Protein AF-A0A0F9U8W7-F1 (afdb_monomer_lite)

Organism: NCBI:txid412755

pLDDT: mean 84.03, std 12.53, range [44.59, 94.62]

Structure (mmCIF, N/CA/C/O backbone):
data_AF-A0A0F9U8W7-F1
#
_entry.id   AF-A0A0F9U8W7-F1
#
loop_
_atom_site.group_PDB
_atom_site.id
_atom_site.type_symbol
_atom_site.label_atom_id
_atom_site.label_alt_id
_atom_site.label_comp_id
_atom_site.label_asym_id
_atom_site.label_entity_id
_atom_site.label_seq_id
_atom_site.pdbx_PDB_ins_code
_atom_site.Cartn_x
_atom_site.Cartn_y
_atom_site.Cartn_z
_atom_site.occupancy
_atom_site.B_iso_or_equiv
_atom_site.auth_seq_id
_atom_site.auth_comp_id
_atom_site.auth_asym_id
_atom_site.auth_atom_id
_atom_site.pdbx_PDB_model_num
ATOM 1 N N . MET A 1 1 ? 36.457 -16.007 21.917 1.00 45.41 1 MET A N 1
ATOM 2 C CA . MET A 1 1 ? 35.354 -16.538 21.092 1.00 45.41 1 MET A CA 1
ATOM 3 C C . MET A 1 1 ? 34.136 -15.736 21.512 1.00 45.41 1 MET A C 1
ATOM 5 O O . MET A 1 1 ? 33.758 -15.852 22.664 1.00 45.41 1 MET A O 1
ATOM 9 N N . GLY A 1 2 ? 33.695 -14.770 20.703 1.00 54.75 2 GLY A N 1
ATOM 10 C CA . GLY A 1 2 ? 32.619 -13.858 21.109 1.00 54.75 2 GLY A CA 1
ATOM 11 C C . GLY A 1 2 ? 31.272 -14.568 21.045 1.00 54.75 2 GLY A C 1
ATOM 12 O O . GLY A 1 2 ? 30.989 -15.213 20.037 1.00 54.75 2 GLY A O 1
ATOM 13 N N . ASP A 1 3 ? 30.484 -14.473 22.113 1.00 68.75 3 ASP A N 1
ATOM 14 C CA . ASP A 1 3 ? 29.129 -15.011 22.187 1.00 68.75 3 ASP A CA 1
ATOM 15 C C . ASP A 1 3 ? 28.283 -14.524 21.005 1.00 68.75 3 ASP A C 1
ATOM 17 O O . ASP A 1 3 ? 28.086 -13.322 20.794 1.00 68.75 3 ASP A O 1
ATOM 21 N N . ILE A 1 4 ? 27.798 -15.474 20.207 1.00 71.94 4 ILE A N 1
ATOM 22 C CA . ILE A 1 4 ? 26.895 -15.207 19.090 1.00 71.94 4 ILE A CA 1
ATOM 23 C C . ILE A 1 4 ? 25.532 -14.852 19.694 1.00 71.94 4 ILE A C 1
ATOM 25 O O . ILE A 1 4 ? 24.856 -15.710 20.256 1.00 71.94 4 ILE A O 1
ATOM 29 N N . LYS A 1 5 ? 25.131 -13.582 19.592 1.00 74.12 5 LYS A N 1
ATOM 30 C CA . LYS A 1 5 ? 23.803 -13.118 20.023 1.00 74.12 5 LYS A CA 1
ATOM 31 C C . LYS A 1 5 ? 22.752 -13.472 18.972 1.00 74.12 5 LYS A C 1
ATOM 33 O O . LYS A 1 5 ? 23.025 -13.352 17.775 1.00 74.12 5 LYS A O 1
ATOM 38 N N . ASN A 1 6 ? 21.541 -13.854 19.389 1.00 63.97 6 ASN A N 1
ATOM 39 C CA . ASN A 1 6 ? 20.449 -14.011 18.430 1.00 63.97 6 ASN A CA 1
ATOM 40 C C . ASN A 1 6 ? 20.024 -12.640 17.913 1.00 63.97 6 ASN A C 1
ATOM 42 O O . ASN A 1 6 ? 19.986 -11.660 18.651 1.00 63.97 6 ASN A O 1
ATOM 46 N N . ILE A 1 7 ? 19.632 -12.579 16.641 1.00 59.50 7 ILE A N 1
ATOM 47 C CA . ILE A 1 7 ? 19.220 -11.330 15.987 1.00 59.50 7 ILE A CA 1
ATOM 48 C C . ILE A 1 7 ? 18.070 -10.618 16.727 1.00 59.50 7 ILE A C 1
ATOM 50 O O . ILE A 1 7 ? 18.001 -9.394 16.729 1.00 59.50 7 ILE A O 1
ATOM 54 N N . LYS A 1 8 ? 17.207 -11.379 17.411 1.00 57.53 8 LYS A N 1
ATOM 55 C CA . LYS A 1 8 ? 16.097 -10.864 18.227 1.00 57.53 8 LYS A CA 1
ATOM 56 C C . LYS A 1 8 ? 16.556 -10.157 19.510 1.0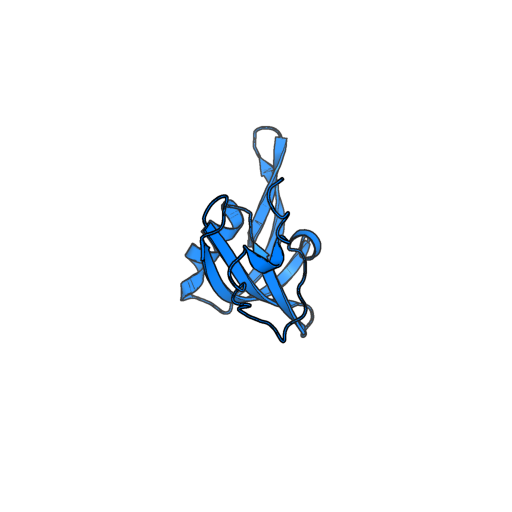0 57.53 8 LYS A C 1
ATOM 58 O O . LYS A 1 8 ? 15.852 -9.274 19.967 1.00 57.53 8 LYS A O 1
ATOM 63 N N . ASP A 1 9 ? 17.728 -10.511 20.045 1.00 58.97 9 ASP A N 1
ATOM 64 C CA . ASP A 1 9 ? 18.309 -9.908 21.258 1.00 58.97 9 ASP A CA 1
ATOM 65 C C . ASP A 1 9 ? 19.089 -8.612 20.959 1.00 58.97 9 ASP A C 1
ATOM 67 O O . ASP A 1 9 ? 19.547 -7.921 21.868 1.00 58.97 9 ASP A O 1
ATOM 71 N N . VAL A 1 10 ? 19.306 -8.309 19.674 1.00 57.91 10 VAL A N 1
ATOM 72 C CA . VAL A 1 10 ? 20.092 -7.154 19.204 1.00 57.91 10 VAL A CA 1
ATOM 73 C C . VAL A 1 10 ? 19.213 -6.131 18.492 1.00 57.91 10 VAL A C 1
AT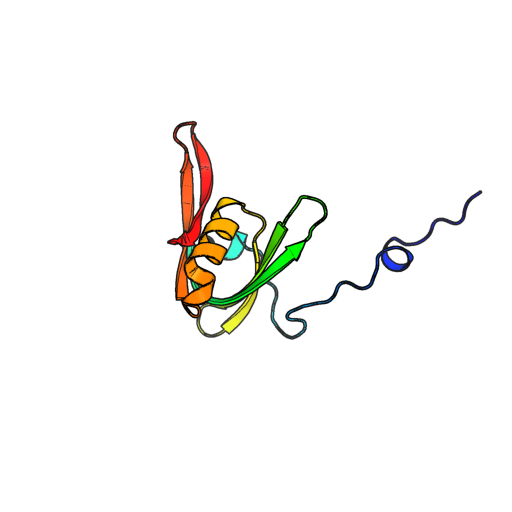OM 75 O O . VAL A 1 10 ? 19.524 -4.940 18.490 1.00 57.91 10 VAL A O 1
ATOM 78 N N . LEU A 1 11 ? 18.118 -6.577 17.875 1.00 44.59 11 LEU A N 1
ATOM 79 C CA . LEU A 1 11 ? 17.176 -5.684 17.222 1.00 44.59 11 LEU A CA 1
ATOM 80 C C . LEU A 1 11 ? 16.195 -5.096 18.247 1.00 44.59 11 LEU A C 1
ATOM 82 O O . LEU A 1 11 ? 15.636 -5.851 19.040 1.00 44.59 11 LEU A O 1
ATOM 86 N N . PRO A 1 12 ? 15.941 -3.776 18.217 1.00 48.59 12 PRO A N 1
ATOM 87 C CA . PRO A 1 12 ? 14.886 -3.180 19.028 1.00 48.59 12 PRO A CA 1
ATOM 88 C C . PRO A 1 12 ? 13.526 -3.788 18.661 1.00 48.59 12 PRO A C 1
ATOM 90 O O . PRO A 1 12 ? 13.296 -4.149 17.500 1.00 48.59 12 PRO A O 1
ATOM 93 N N . GLU A 1 13 ? 12.624 -3.886 19.642 1.00 53.03 13 GLU A N 1
ATOM 94 C CA . GLU A 1 13 ? 11.254 -4.351 19.416 1.00 53.03 13 GLU A CA 1
ATOM 95 C C . GLU A 1 13 ? 10.610 -3.543 18.283 1.00 53.03 13 GLU A C 1
ATOM 97 O O . GLU A 1 13 ? 10.544 -2.309 18.316 1.00 53.03 13 GLU A O 1
ATOM 102 N N . ARG A 1 14 ? 10.173 -4.241 17.230 1.00 55.00 14 ARG A N 1
ATOM 103 C CA . ARG A 1 14 ? 9.470 -3.601 16.119 1.00 55.00 14 ARG A CA 1
ATOM 104 C C . ARG A 1 14 ? 8.107 -3.162 16.631 1.00 55.00 14 ARG A C 1
ATOM 106 O O . ARG A 1 14 ? 7.290 -3.998 16.990 1.00 55.00 14 ARG A O 1
ATOM 113 N N . LYS A 1 15 ? 7.853 -1.856 16.625 1.00 55.88 15 LYS A N 1
ATOM 114 C CA . LYS A 1 15 ? 6.526 -1.312 16.905 1.00 55.88 15 LYS A CA 1
ATOM 115 C C . LYS A 1 15 ? 5.578 -1.751 15.786 1.00 55.88 15 LYS A C 1
ATOM 117 O O . LYS A 1 15 ? 5.661 -1.248 14.666 1.00 55.88 15 LYS A O 1
ATOM 122 N N . GLU A 1 16 ? 4.726 -2.729 16.067 1.00 63.28 16 GLU A N 1
ATOM 123 C CA . GLU A 1 16 ? 3.669 -3.141 15.146 1.00 63.28 16 GLU A CA 1
ATOM 124 C C . GLU A 1 16 ? 2.575 -2.073 15.151 1.00 63.28 16 GLU A C 1
ATOM 126 O O . GLU A 1 16 ? 1.997 -1.767 16.189 1.00 63.28 16 GLU A O 1
ATOM 131 N N . LEU A 1 17 ? 2.328 -1.452 13.994 1.00 67.19 17 LEU A N 1
ATOM 132 C CA . LEU A 1 17 ? 1.296 -0.417 13.859 1.00 67.19 17 LEU A CA 1
ATOM 133 C C . LEU A 1 17 ? -0.123 -1.004 13.880 1.00 67.19 17 LEU A C 1
ATOM 135 O O . LEU A 1 17 ? -1.048 -0.333 14.321 1.00 67.19 17 LEU A O 1
ATOM 139 N N . TYR A 1 18 ? -0.280 -2.253 13.431 1.00 74.38 18 TYR A N 1
ATOM 140 C CA . TYR A 1 18 ? -1.565 -2.948 13.322 1.00 74.38 18 TYR A CA 1
ATOM 141 C C . TYR A 1 18 ? -1.431 -4.424 13.757 1.00 74.38 18 TYR A C 1
ATOM 143 O O . TYR A 1 18 ? -1.583 -5.312 12.919 1.00 74.38 18 TYR A O 1
ATOM 151 N N . PRO A 1 19 ? -1.098 -4.706 15.033 1.00 73.69 19 PRO A N 1
ATOM 152 C CA . PRO A 1 19 ? -0.811 -6.069 15.501 1.00 73.69 19 PRO A CA 1
ATOM 153 C C . PRO A 1 19 ? -2.026 -7.011 15.412 1.00 73.69 19 PRO A C 1
ATOM 155 O O . PRO A 1 19 ? -1.860 -8.212 15.232 1.00 73.69 19 PRO A O 1
ATOM 158 N N . ASP A 1 20 ? -3.246 -6.468 15.475 1.00 78.06 20 ASP A N 1
ATOM 159 C CA . ASP A 1 20 ? -4.503 -7.229 15.409 1.00 78.06 20 ASP A CA 1
ATOM 160 C C . ASP A 1 20 ? -5.056 -7.416 13.983 1.00 78.06 20 ASP A C 1
ATOM 162 O O . ASP A 1 20 ? -6.186 -7.880 13.811 1.00 78.06 20 ASP A O 1
ATOM 166 N N . LYS A 1 21 ? -4.322 -7.000 12.941 1.00 81.62 21 LYS A N 1
ATOM 167 C CA . LYS A 1 21 ? -4.789 -7.068 11.547 1.00 81.62 21 LYS A CA 1
ATOM 168 C C . LYS A 1 21 ? -3.968 -8.066 10.749 1.00 81.62 21 LYS A C 1
ATOM 170 O O . LYS A 1 21 ? -2.739 -8.016 10.765 1.00 81.62 21 LYS A O 1
ATOM 175 N N . ASP A 1 22 ? -4.657 -8.903 9.974 1.00 86.25 22 ASP A N 1
ATOM 176 C CA . ASP A 1 22 ? -4.017 -9.811 9.025 1.00 86.25 22 ASP A CA 1
ATOM 177 C C . ASP A 1 22 ? -3.069 -9.037 8.110 1.00 86.25 22 ASP A C 1
ATOM 179 O O . ASP A 1 22 ? -3.442 -8.034 7.495 1.00 86.25 22 ASP A O 1
ATOM 183 N N . ARG A 1 23 ? -1.822 -9.498 8.032 1.00 87.81 23 ARG A N 1
ATOM 184 C CA . ARG A 1 23 ? -0.807 -8.870 7.197 1.00 87.81 23 ARG A CA 1
ATOM 185 C C . ARG A 1 23 ? -0.817 -9.509 5.821 1.00 87.81 23 ARG A C 1
ATOM 187 O O . ARG A 1 23 ? -0.555 -10.701 5.682 1.00 87.81 23 ARG A O 1
ATOM 194 N N . VAL A 1 24 ? -1.047 -8.696 4.799 1.00 90.50 24 VAL A N 1
ATOM 195 C CA . VAL A 1 24 ? -0.981 -9.125 3.401 1.00 90.50 24 VAL A CA 1
ATOM 196 C C . VAL A 1 24 ? 0.246 -8.536 2.723 1.00 90.50 24 VAL A C 1
ATOM 198 O O . VAL A 1 24 ? 0.604 -7.371 2.924 1.00 90.50 24 VAL A O 1
ATOM 201 N N . GLU A 1 25 ? 0.912 -9.345 1.903 1.00 88.75 25 GLU A N 1
ATOM 202 C CA . GLU A 1 25 ? 1.963 -8.840 1.025 1.00 88.75 25 GLU A CA 1
ATOM 203 C C . GLU A 1 25 ? 1.357 -7.901 -0.015 1.00 88.75 25 GLU A C 1
ATOM 205 O O . GLU A 1 25 ? 0.286 -8.174 -0.560 1.00 88.75 25 GLU A O 1
ATOM 210 N N . SER A 1 26 ? 2.048 -6.803 -0.322 1.00 85.56 26 SER A N 1
ATOM 211 C CA . SER A 1 26 ? 1.557 -5.857 -1.324 1.00 85.56 26 SER A CA 1
ATOM 212 C C . SER A 1 26 ? 1.380 -6.536 -2.687 1.00 85.56 26 SER A C 1
ATOM 214 O O . SER A 1 26 ? 0.388 -6.289 -3.356 1.00 85.56 26 SER A O 1
ATOM 216 N N . SER A 1 27 ? 2.223 -7.500 -3.064 1.00 86.31 27 SER A N 1
ATOM 217 C CA . SER A 1 27 ? 2.034 -8.313 -4.279 1.00 86.31 27 SER A CA 1
ATOM 218 C C . SER A 1 27 ? 0.655 -8.992 -4.377 1.00 86.31 27 SER A C 1
ATOM 220 O O . SER A 1 27 ? 0.119 -9.123 -5.474 1.00 86.31 27 SER A O 1
ATOM 222 N N . ALA A 1 28 ? 0.029 -9.358 -3.254 1.00 89.38 28 ALA A N 1
ATOM 223 C CA . ALA A 1 28 ? -1.298 -9.980 -3.232 1.00 89.38 28 ALA A CA 1
ATOM 224 C C . ALA A 1 28 ? -2.452 -9.004 -3.543 1.00 89.38 28 ALA A C 1
ATOM 226 O O . ALA A 1 28 ? -3.594 -9.436 -3.734 1.00 89.38 28 ALA A O 1
ATOM 227 N N . LEU A 1 29 ? -2.164 -7.699 -3.581 1.00 90.44 29 LEU A N 1
ATOM 228 C CA . LEU A 1 29 ? -3.111 -6.633 -3.908 1.00 90.44 29 LEU A CA 1
ATOM 229 C C . LEU A 1 29 ? -3.080 -6.257 -5.398 1.00 90.44 29 LEU A C 1
ATOM 231 O O . LEU A 1 29 ? -3.927 -5.486 -5.843 1.00 90.44 29 LEU A O 1
ATOM 235 N N . ILE A 1 30 ? -2.128 -6.781 -6.181 1.00 91.06 30 ILE A N 1
ATOM 236 C CA . ILE A 1 30 ? -2.023 -6.483 -7.617 1.00 91.06 30 ILE A CA 1
ATOM 237 C C . ILE A 1 30 ? -3.310 -6.924 -8.325 1.00 91.06 30 ILE A C 1
ATOM 239 O O . ILE A 1 30 ? -3.755 -8.063 -8.199 1.00 91.06 30 ILE A O 1
ATOM 243 N N . GLY A 1 31 ? -3.913 -6.003 -9.076 1.00 89.94 31 GLY A N 1
ATOM 244 C CA . GLY A 1 31 ? -5.167 -6.212 -9.794 1.00 89.94 31 GLY A CA 1
ATOM 245 C C . GLY A 1 31 ? -6.423 -6.111 -8.927 1.00 89.94 31 GLY A C 1
ATOM 246 O O . GLY A 1 31 ? -7.521 -6.145 -9.485 1.00 89.94 31 GLY A O 1
ATOM 247 N N . LYS A 1 32 ? -6.288 -5.952 -7.604 1.00 91.19 32 LYS A N 1
ATOM 248 C CA . LYS A 1 32 ? -7.413 -5.828 -6.672 1.00 91.19 32 LYS A CA 1
ATOM 249 C C . LYS A 1 32 ? -7.741 -4.374 -6.372 1.00 91.19 32 LYS A C 1
ATOM 251 O O . LYS A 1 32 ? -6.857 -3.518 -6.322 1.00 91.19 32 LYS A O 1
ATOM 256 N N . GLU A 1 33 ? -9.023 -4.133 -6.138 1.00 94.12 33 GLU A N 1
ATOM 257 C CA . GLU A 1 33 ? -9.526 -2.890 -5.564 1.00 94.12 33 GLU A CA 1
ATOM 258 C C . GLU A 1 33 ? -9.545 -3.002 -4.041 1.00 94.12 33 GLU A C 1
ATOM 260 O O . GLU A 1 33 ? -9.875 -4.048 -3.480 1.00 94.12 33 GLU A O 1
ATOM 265 N N . PHE A 1 34 ? -9.179 -1.919 -3.371 1.00 94.44 34 PHE A N 1
ATOM 266 C CA . PHE A 1 34 ? -9.168 -1.829 -1.920 1.00 94.44 34 PHE A CA 1
ATOM 267 C C . PHE A 1 34 ? -9.350 -0.384 -1.476 1.00 94.44 34 PHE A C 1
ATOM 269 O O . PHE A 1 34 ? -9.180 0.553 -2.253 1.00 94.44 34 PHE A O 1
ATOM 276 N N . VAL A 1 35 ? -9.711 -0.189 -0.214 1.00 93.94 35 VAL A N 1
ATOM 277 C CA . VAL A 1 35 ? -9.781 1.142 0.391 1.00 93.94 35 VAL A CA 1
ATOM 278 C C . VAL A 1 35 ? -8.584 1.316 1.305 1.00 93.94 35 VAL A C 1
ATOM 280 O O . VAL A 1 35 ? -8.405 0.532 2.232 1.00 93.94 35 VAL A O 1
ATOM 283 N N . ILE A 1 36 ? -7.770 2.338 1.063 1.00 94.12 36 ILE A N 1
ATOM 284 C CA . ILE A 1 36 ? -6.743 2.760 2.015 1.00 94.12 36 ILE A CA 1
ATOM 285 C C . ILE A 1 36 ? -7.461 3.568 3.092 1.00 94.12 36 ILE A C 1
ATOM 287 O O . ILE A 1 36 ? -7.984 4.643 2.807 1.00 94.12 36 ILE A O 1
ATOM 291 N N . LYS A 1 37 ? -7.526 3.034 4.314 1.00 91.94 37 LYS A N 1
ATOM 292 C CA . LYS A 1 37 ? -8.153 3.714 5.455 1.00 91.94 37 LYS A CA 1
ATOM 293 C C . LYS A 1 37 ? -7.179 4.654 6.140 1.00 91.94 37 LYS A C 1
ATOM 295 O O . LYS A 1 37 ? -7.499 5.809 6.385 1.00 91.94 37 LYS A O 1
ATOM 300 N N . GLU A 1 38 ? -5.986 4.148 6.419 1.00 91.25 38 GLU A N 1
ATOM 301 C CA . GLU A 1 38 ? -4.930 4.878 7.109 1.00 91.25 38 GLU A CA 1
ATOM 302 C C . GLU A 1 38 ? -3.577 4.492 6.520 1.00 91.25 38 GLU A C 1
ATOM 304 O O . GLU A 1 38 ? -3.384 3.358 6.078 1.00 91.25 38 GLU A O 1
ATOM 309 N N . ALA A 1 39 ? -2.628 5.424 6.535 1.00 89.94 39 ALA A N 1
ATOM 310 C CA . ALA A 1 39 ? -1.253 5.167 6.138 1.00 89.94 39 ALA A CA 1
ATOM 311 C C . ALA A 1 39 ? -0.276 5.930 7.036 1.00 89.94 39 ALA A C 1
ATOM 313 O O . ALA A 1 39 ? -0.443 7.123 7.315 1.00 89.94 39 ALA A O 1
ATOM 314 N N . THR A 1 40 ? 0.759 5.222 7.479 1.00 89.50 40 THR A N 1
ATOM 315 C CA . THR A 1 40 ? 1.839 5.758 8.304 1.00 89.50 40 THR A CA 1
ATOM 316 C C . THR A 1 40 ? 3.172 5.524 7.614 1.00 89.50 40 THR A C 1
ATOM 318 O O . THR A 1 40 ? 3.563 4.380 7.372 1.00 89.50 40 THR A O 1
ATOM 321 N N . GLU A 1 41 ? 3.884 6.612 7.336 1.00 89.44 41 GLU A N 1
ATOM 322 C CA . GLU A 1 41 ? 5.265 6.562 6.871 1.00 89.44 41 GLU A CA 1
ATOM 323 C C . GLU A 1 41 ? 6.192 6.167 8.026 1.00 89.44 41 GLU A C 1
ATOM 325 O O . GLU A 1 41 ? 6.113 6.724 9.123 1.00 89.44 41 GLU A O 1
ATOM 330 N N . LEU A 1 42 ? 7.080 5.213 7.764 1.00 86.56 42 LEU A N 1
ATOM 331 C CA . LEU A 1 42 ? 8.132 4.774 8.667 1.00 86.56 42 LEU A CA 1
ATOM 332 C C . LEU A 1 42 ? 9.491 4.823 7.963 1.00 86.56 42 LEU A C 1
ATOM 334 O O . LEU A 1 42 ? 9.607 4.552 6.765 1.00 86.56 42 LEU A O 1
ATOM 338 N N . ASP A 1 43 ? 10.541 5.093 8.734 1.00 83.19 43 ASP A N 1
ATOM 339 C CA . ASP A 1 43 ? 11.922 4.978 8.275 1.00 83.19 43 ASP A CA 1
ATOM 340 C C . ASP A 1 43 ? 12.384 3.516 8.320 1.00 83.19 43 ASP A C 1
ATOM 342 O O . ASP A 1 43 ? 12.384 2.859 9.364 1.00 83.19 43 ASP A O 1
ATOM 346 N N 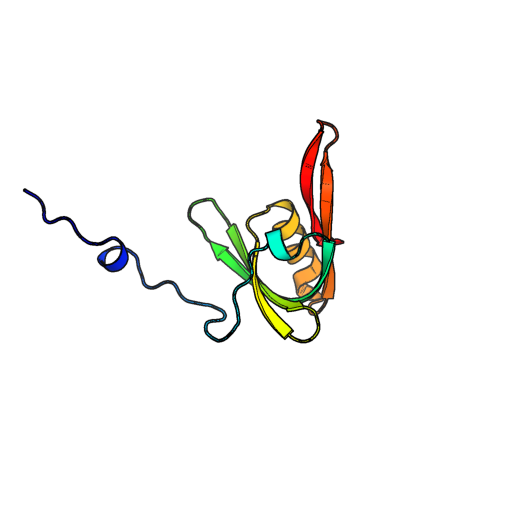. GLY A 1 44 ? 12.776 2.985 7.163 1.00 78.88 44 GLY A N 1
ATOM 347 C CA . GLY A 1 44 ? 13.347 1.651 7.014 1.00 78.88 44 GLY A CA 1
ATOM 348 C C . GLY A 1 44 ? 14.834 1.685 6.679 1.00 78.88 44 GLY A C 1
ATOM 349 O O . GLY A 1 44 ? 15.391 2.704 6.277 1.00 78.88 44 GLY A O 1
ATOM 350 N N . GLN A 1 45 ? 15.480 0.519 6.764 1.00 74.88 45 GLN A N 1
ATOM 351 C CA . GLN A 1 45 ? 16.911 0.352 6.465 1.00 74.88 45 GLN A CA 1
ATOM 352 C C . GLN A 1 45 ? 17.300 0.800 5.041 1.00 74.88 45 GLN A C 1
ATOM 354 O O . GLN A 1 45 ? 18.437 1.200 4.808 1.00 74.88 45 GLN A O 1
ATOM 359 N N . HIS A 1 46 ? 16.358 0.749 4.094 1.00 74.62 46 HIS A N 1
ATOM 360 C CA . HIS A 1 46 ? 16.560 1.112 2.686 1.00 74.62 46 HIS A CA 1
ATOM 361 C C . HIS A 1 46 ? 15.799 2.384 2.273 1.00 74.62 46 HIS A C 1
ATOM 363 O O . HIS A 1 46 ? 15.622 2.644 1.081 1.00 74.62 46 HIS A O 1
ATOM 369 N N . GLY A 1 47 ? 15.357 3.177 3.251 1.00 80.25 47 GLY A N 1
ATOM 370 C CA . GLY A 1 47 ? 14.576 4.393 3.053 1.00 80.25 47 GLY A CA 1
ATOM 371 C C . GLY A 1 47 ? 13.162 4.292 3.617 1.00 80.25 47 GLY A C 1
ATOM 372 O O . GLY A 1 47 ? 12.798 3.321 4.282 1.00 80.25 47 GLY A O 1
ATOM 373 N N . LYS A 1 48 ? 12.377 5.334 3.351 1.00 85.44 48 LYS A N 1
ATOM 374 C CA . LYS A 1 48 ? 11.003 5.481 3.833 1.00 85.44 48 LYS A CA 1
ATOM 375 C C . LYS A 1 48 ? 10.054 4.498 3.154 1.00 85.44 48 LYS A C 1
ATOM 377 O O . LYS A 1 48 ? 10.137 4.276 1.942 1.00 85.44 48 LYS A O 1
ATOM 382 N N . PHE A 1 49 ? 9.146 3.932 3.935 1.00 88.50 49 PHE A N 1
ATOM 383 C CA . PHE A 1 49 ? 8.091 3.042 3.466 1.00 88.50 49 PHE A CA 1
ATOM 384 C C . PHE A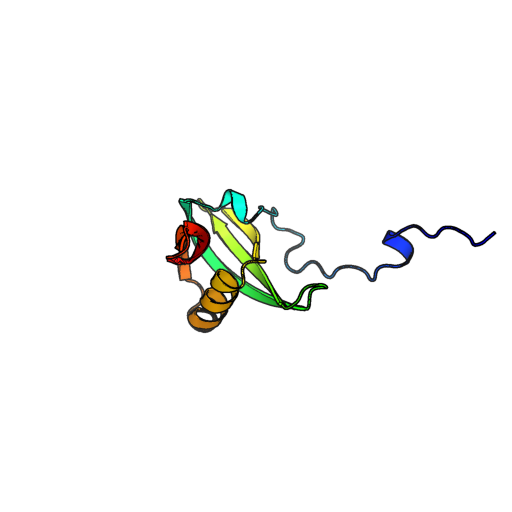 1 49 ? 6.785 3.346 4.193 1.00 88.50 49 PHE A C 1
ATOM 386 O O . PHE A 1 49 ? 6.806 3.795 5.336 1.00 88.50 49 PHE A O 1
ATOM 393 N N . ASN A 1 50 ? 5.648 3.086 3.552 1.00 89.75 50 ASN A N 1
ATOM 394 C CA . ASN A 1 50 ? 4.352 3.248 4.202 1.00 89.75 50 ASN A CA 1
ATOM 395 C C . ASN A 1 50 ? 3.828 1.910 4.706 1.00 89.75 50 ASN A C 1
ATOM 397 O O . ASN A 1 50 ? 3.864 0.911 3.989 1.00 89.75 50 ASN A O 1
ATOM 401 N N . VAL A 1 51 ? 3.296 1.904 5.922 1.00 91.19 51 VAL A N 1
ATOM 402 C CA . VAL A 1 51 ? 2.423 0.837 6.414 1.00 91.19 51 VAL A CA 1
ATOM 403 C C . VAL A 1 51 ? 1.000 1.363 6.370 1.00 91.19 51 VAL A C 1
ATOM 405 O O . VAL A 1 51 ? 0.722 2.425 6.924 1.00 91.19 51 VAL A O 1
ATOM 408 N N . ALA A 1 52 ? 0.114 0.637 5.700 1.00 91.56 52 ALA A N 1
ATOM 409 C CA . ALA A 1 52 ? -1.263 1.050 5.491 1.00 91.56 52 ALA A CA 1
ATOM 410 C C . ALA A 1 52 ? -2.250 0.042 6.076 1.00 91.56 52 ALA A C 1
ATOM 412 O O . ALA A 1 52 ? -2.055 -1.171 5.950 1.00 91.56 52 ALA A O 1
ATOM 413 N N . LEU A 1 53 ? -3.322 0.566 6.664 1.00 93.94 53 LEU A N 1
ATOM 414 C CA . LEU A 1 53 ? -4.537 -0.177 6.956 1.00 93.94 53 LEU A CA 1
ATOM 415 C C . LEU A 1 53 ? -5.434 -0.125 5.723 1.00 93.94 53 LEU A C 1
ATOM 417 O O . LEU A 1 53 ? -5.802 0.955 5.252 1.00 93.94 53 LEU A O 1
ATOM 421 N N . LEU A 1 54 ? -5.781 -1.295 5.208 1.00 94.62 54 LEU A N 1
ATOM 422 C CA . LEU A 1 54 ? -6.589 -1.463 4.015 1.00 94.62 54 LEU A CA 1
ATOM 423 C C . LEU A 1 54 ? -7.891 -2.181 4.343 1.00 94.62 54 LEU A C 1
ATOM 425 O O . LEU A 1 54 ? -7.933 -3.032 5.226 1.00 94.62 54 LEU A O 1
ATOM 429 N N . GLU A 1 55 ? -8.926 -1.909 3.562 1.00 94.12 55 GLU A N 1
ATOM 430 C CA . GLU A 1 55 ? -10.110 -2.753 3.470 1.00 94.12 55 GLU A CA 1
ATOM 431 C C . GLU A 1 55 ? -10.165 -3.413 2.093 1.00 94.12 55 GLU A C 1
ATOM 433 O O . GLU A 1 55 ? -10.218 -2.735 1.065 1.00 94.12 55 GLU A O 1
ATOM 438 N N . VAL A 1 56 ? -10.133 -4.744 2.082 1.00 92.69 56 VAL A N 1
ATOM 439 C CA . VAL A 1 56 ? -10.147 -5.588 0.884 1.00 92.69 56 VAL A CA 1
ATOM 440 C C . VAL A 1 56 ? -11.297 -6.575 1.040 1.00 92.69 56 VAL A C 1
ATOM 442 O O . VAL A 1 56 ? -11.338 -7.304 2.029 1.00 92.69 56 VAL A O 1
ATOM 445 N N . ASP A 1 57 ? -12.247 -6.589 0.104 1.00 89.56 57 ASP A N 1
ATOM 446 C CA . ASP A 1 57 ? -13.411 -7.494 0.144 1.00 89.56 57 ASP A CA 1
ATOM 447 C C . ASP A 1 57 ? -14.177 -7.457 1.492 1.00 89.56 57 ASP A C 1
ATOM 449 O O . ASP A 1 57 ? -14.631 -8.481 2.005 1.00 89.56 57 ASP A O 1
ATOM 453 N N . GLY A 1 58 ? -14.280 -6.270 2.106 1.00 88.06 58 GLY A N 1
ATOM 454 C CA . GLY A 1 58 ? -14.939 -6.065 3.404 1.00 88.06 58 GLY A CA 1
ATOM 455 C C . GLY A 1 58 ? -14.136 -6.531 4.626 1.00 88.06 58 GLY A C 1
ATOM 456 O O . GLY A 1 58 ? -14.670 -6.543 5.734 1.00 88.06 58 GLY A O 1
ATOM 457 N N . LYS A 1 59 ? -12.866 -6.917 4.451 1.00 91.88 59 LYS A N 1
ATOM 458 C CA . LYS A 1 59 ? -11.952 -7.299 5.534 1.00 91.88 59 LYS A CA 1
ATOM 459 C C . LYS A 1 59 ? -10.854 -6.268 5.716 1.00 91.88 59 LYS A C 1
ATOM 461 O O . LYS A 1 59 ? -10.257 -5.808 4.746 1.00 91.88 59 LYS A O 1
ATOM 466 N N . GLU A 1 60 ? -10.552 -5.961 6.970 1.00 93.31 60 GLU A N 1
ATOM 467 C CA . GLU A 1 60 ? -9.452 -5.069 7.316 1.00 93.31 60 GLU A CA 1
ATOM 468 C C . GLU A 1 60 ? -8.137 -5.836 7.408 1.00 93.31 60 GLU A C 1
ATOM 470 O O . GLU A 1 60 ? -8.006 -6.776 8.190 1.00 93.31 60 GLU A O 1
ATOM 475 N N . VAL A 1 61 ? -7.161 -5.408 6.619 1.00 93.06 61 VAL A N 1
ATOM 476 C CA . VAL A 1 61 ? -5.829 -6.007 6.536 1.00 93.06 61 VAL A CA 1
ATOM 477 C C . VAL A 1 61 ? -4.773 -4.914 6.613 1.00 93.06 61 VAL A C 1
ATOM 479 O O . VAL A 1 61 ? -5.031 -3.761 6.279 1.00 93.06 61 VAL A O 1
ATOM 482 N N . SER A 1 62 ? -3.564 -5.262 7.033 1.00 92.19 62 SER A N 1
ATOM 483 C CA . SER A 1 62 ? -2.420 -4.356 6.997 1.00 92.19 62 SER A CA 1
ATOM 484 C C . SER A 1 62 ? -1.462 -4.740 5.873 1.00 92.19 62 SER A C 1
ATOM 486 O O . SER A 1 62 ? -1.252 -5.918 5.576 1.00 92.19 62 SER A O 1
ATOM 488 N N . THR A 1 63 ? -0.849 -3.750 5.231 1.00 91.50 63 THR A N 1
ATOM 489 C CA . THR A 1 63 ? 0.228 -3.996 4.268 1.00 91.50 63 THR A CA 1
ATOM 490 C C . THR A 1 63 ? 1.353 -2.985 4.416 1.00 91.50 63 THR A C 1
ATOM 492 O O . THR A 1 63 ? 1.176 -1.911 4.987 1.00 91.50 63 THR A O 1
ATOM 495 N N . ALA A 1 64 ? 2.523 -3.333 3.885 1.00 90.75 64 ALA A N 1
ATOM 496 C CA . ALA A 1 64 ? 3.657 -2.429 3.775 1.00 90.75 64 ALA A CA 1
ATOM 497 C C . ALA A 1 64 ? 4.000 -2.203 2.298 1.00 90.75 64 ALA A C 1
ATOM 499 O O . ALA A 1 64 ? 4.196 -3.153 1.531 1.00 90.75 64 ALA A O 1
ATOM 500 N N . PHE A 1 65 ? 4.116 -0.937 1.914 1.00 89.31 65 PHE A N 1
ATOM 501 C CA . PHE A 1 65 ? 4.458 -0.506 0.569 1.00 89.31 65 PHE A CA 1
ATOM 502 C C . PHE A 1 65 ? 5.925 -0.069 0.504 1.00 89.31 65 PHE A C 1
ATOM 504 O O . PHE A 1 65 ? 6.327 0.966 1.033 1.00 89.31 65 PHE A O 1
ATOM 511 N N . GLY A 1 66 ? 6.745 -0.878 -0.174 1.00 82.81 66 GLY A N 1
ATOM 512 C CA . GLY A 1 66 ? 8.151 -0.559 -0.454 1.00 82.81 66 GLY A CA 1
ATOM 513 C C . GLY A 1 66 ? 8.376 0.183 -1.779 1.00 82.81 66 GLY A C 1
ATOM 514 O O . GLY A 1 66 ? 9.476 0.667 -2.035 1.00 82.81 66 GLY A O 1
ATOM 515 N N . SER A 1 67 ? 7.358 0.269 -2.644 1.00 86.12 67 SER A N 1
ATOM 516 C CA . SER A 1 67 ? 7.470 0.948 -3.941 1.00 86.12 67 SER A CA 1
ATOM 517 C C . SER A 1 67 ? 7.478 2.464 -3.755 1.00 86.12 67 SER A C 1
ATOM 519 O O . SER A 1 67 ? 6.544 3.027 -3.190 1.00 86.12 67 SER A O 1
ATOM 521 N N . LYS A 1 68 ? 8.500 3.142 -4.293 1.00 87.12 68 LYS A N 1
ATOM 522 C CA . LYS A 1 68 ? 8.598 4.612 -4.263 1.00 87.12 68 LYS A CA 1
ATOM 523 C C . LYS A 1 68 ? 7.421 5.296 -4.959 1.00 87.12 68 LYS A C 1
ATOM 525 O O . LYS A 1 68 ? 6.963 6.324 -4.480 1.00 87.12 68 LYS A O 1
ATOM 530 N N . VAL A 1 69 ? 6.941 4.723 -6.065 1.00 90.00 69 VAL A N 1
ATOM 531 C CA . VAL A 1 69 ? 5.800 5.259 -6.826 1.00 90.00 69 VAL A CA 1
ATOM 532 C C . VAL A 1 69 ? 4.535 5.186 -5.977 1.00 90.00 69 VAL A C 1
ATOM 534 O O . VAL A 1 69 ? 3.857 6.188 -5.793 1.00 90.00 69 VAL A O 1
ATOM 537 N N . VAL A 1 70 ? 4.279 4.021 -5.380 1.00 91.06 70 VAL A N 1
ATOM 538 C CA . VAL A 1 70 ? 3.125 3.809 -4.496 1.00 91.06 70 VAL A CA 1
ATOM 539 C C . VAL A 1 70 ? 3.204 4.708 -3.263 1.00 91.06 70 VAL A C 1
ATO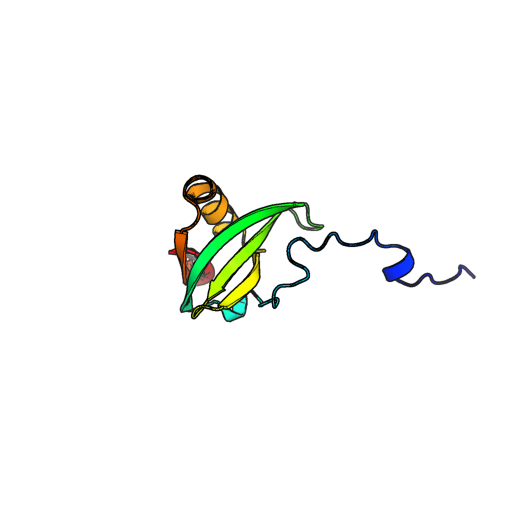M 541 O O . VAL A 1 70 ? 2.217 5.338 -2.907 1.00 91.06 70 VAL A O 1
ATOM 544 N N . ASN A 1 71 ? 4.379 4.832 -2.643 1.00 91.00 71 ASN A N 1
ATOM 545 C CA . ASN A 1 71 ? 4.566 5.712 -1.489 1.00 91.00 71 ASN A CA 1
ATOM 546 C C . ASN A 1 71 ? 4.314 7.183 -1.834 1.00 91.00 71 ASN A C 1
ATOM 548 O O . ASN A 1 71 ? 3.664 7.871 -1.056 1.00 91.00 71 ASN A O 1
ATOM 552 N N . ALA A 1 72 ? 4.763 7.650 -3.003 1.00 91.19 72 ALA A N 1
ATOM 553 C CA . ALA A 1 72 ? 4.467 9.003 -3.465 1.00 91.19 72 ALA A CA 1
ATOM 554 C C . ALA A 1 72 ? 2.955 9.217 -3.646 1.00 91.19 72 ALA A C 1
ATOM 556 O O . ALA A 1 72 ? 2.427 10.201 -3.144 1.00 91.19 72 ALA A O 1
ATOM 557 N N . ARG A 1 73 ? 2.250 8.262 -4.271 1.00 91.69 73 ARG A N 1
ATOM 558 C CA . ARG A 1 73 ? 0.786 8.312 -4.422 1.00 91.69 73 ARG A CA 1
ATOM 559 C C . ARG A 1 73 ? 0.061 8.374 -3.085 1.00 91.69 73 ARG A C 1
ATOM 561 O O . ARG A 1 73 ? -0.846 9.181 -2.930 1.00 91.69 73 ARG A O 1
ATOM 568 N N . ILE A 1 74 ? 0.467 7.541 -2.126 1.00 91.81 74 ILE A N 1
ATOM 569 C CA . ILE A 1 74 ? -0.119 7.519 -0.780 1.00 91.81 74 ILE A CA 1
ATOM 570 C C . ILE A 1 74 ? 0.050 8.877 -0.099 1.00 91.81 74 ILE A C 1
ATOM 572 O O . ILE A 1 74 ? -0.902 9.369 0.494 1.00 91.81 74 ILE A O 1
ATOM 576 N N . GLU A 1 75 ? 1.224 9.500 -0.214 1.00 90.44 75 GLU A N 1
ATOM 577 C CA . GLU A 1 75 ? 1.474 10.831 0.345 1.00 90.44 75 GLU A CA 1
ATOM 578 C C . GLU A 1 75 ? 0.641 11.925 -0.347 1.00 90.44 75 GLU A C 1
ATOM 580 O O . GLU A 1 75 ? 0.133 12.816 0.334 1.00 90.44 75 GLU A O 1
ATOM 585 N N . GLU A 1 76 ? 0.440 11.842 -1.669 1.00 92.19 76 GLU A N 1
ATOM 586 C CA . GLU A 1 76 ? -0.433 12.763 -2.417 1.00 92.19 76 GLU A CA 1
ATOM 587 C C . GLU A 1 76 ? -1.890 12.696 -1.933 1.00 92.19 76 GLU A C 1
ATOM 589 O O . GLU A 1 76 ? -2.509 13.740 -1.736 1.00 92.19 76 GLU A O 1
ATOM 594 N N . ILE A 1 77 ? -2.421 11.489 -1.702 1.00 91.88 77 ILE A N 1
ATOM 595 C CA . ILE A 1 77 ? -3.824 11.270 -1.295 1.00 91.88 77 ILE A CA 1
ATOM 596 C C . ILE A 1 77 ? -4.026 11.238 0.226 1.00 91.88 77 ILE A C 1
ATOM 598 O O . ILE A 1 77 ? -5.140 11.026 0.700 1.00 91.88 77 ILE A O 1
ATOM 602 N N . ARG A 1 78 ? -2.965 11.418 1.024 1.00 87.50 78 ARG A N 1
ATOM 603 C CA . ARG A 1 78 ? -2.994 11.182 2.479 1.00 87.50 78 ARG A CA 1
ATOM 604 C C . ARG A 1 78 ? -4.024 12.034 3.215 1.00 87.50 78 ARG A C 1
ATOM 606 O O . ARG A 1 78 ? -4.559 11.609 4.235 1.00 87.50 78 ARG A O 1
ATOM 613 N N . LYS A 1 79 ? -4.280 13.242 2.712 1.00 89.38 79 LYS A N 1
ATOM 614 C CA . LYS A 1 79 ? -5.246 14.191 3.286 1.00 89.38 79 LYS A CA 1
ATOM 615 C C . LYS A 1 79 ? -6.698 13.840 2.964 1.00 89.38 79 LYS A C 1
ATOM 617 O O . LYS A 1 79 ? -7.587 14.341 3.641 1.00 89.38 79 LYS A O 1
ATOM 622 N N . ASP A 1 80 ? -6.910 12.989 1.966 1.00 92.44 80 ASP A N 1
ATOM 623 C CA . ASP A 1 80 ? -8.221 12.603 1.448 1.00 92.44 80 ASP A CA 1
ATOM 624 C C . ASP A 1 80 ? -8.636 11.196 1.906 1.00 92.44 80 ASP A C 1
ATOM 626 O O . ASP A 1 80 ? -9.705 10.714 1.536 1.00 92.44 80 ASP A O 1
ATOM 630 N N . LEU A 1 81 ? -7.805 10.524 2.715 1.00 89.06 81 LEU A N 1
ATOM 631 C CA . LEU A 1 81 ? -8.126 9.212 3.271 1.00 89.06 81 LEU A CA 1
ATOM 632 C C . LEU A 1 81 ? -9.414 9.269 4.120 1.00 89.06 81 LEU A C 1
ATOM 634 O O . LEU A 1 81 ? -9.582 10.202 4.911 1.00 89.06 81 LEU A O 1
ATOM 638 N N . PRO A 1 82 ? -10.307 8.264 4.012 1.00 94.19 82 PRO A N 1
ATOM 639 C CA . PRO A 1 82 ? -10.143 7.012 3.266 1.00 94.19 82 PRO A CA 1
ATOM 640 C C . PRO A 1 82 ? -10.419 7.131 1.753 1.00 94.19 82 PRO A C 1
ATOM 642 O O . PRO A 1 82 ? -11.419 7.714 1.341 1.00 94.19 82 PRO A O 1
ATOM 645 N N . VAL A 1 83 ? -9.588 6.486 0.920 1.00 93.38 83 VAL A N 1
ATOM 646 C CA . VAL A 1 83 ? -9.708 6.506 -0.557 1.00 93.38 83 VAL A CA 1
ATOM 647 C C . VAL A 1 83 ? -9.746 5.090 -1.129 1.00 93.38 83 VAL A C 1
ATOM 649 O O . VAL A 1 83 ? -8.985 4.218 -0.708 1.00 93.38 83 VAL A O 1
ATOM 652 N N . ARG A 1 84 ? -10.629 4.854 -2.109 1.00 94.12 84 ARG A N 1
ATOM 653 C CA . ARG A 1 84 ? -10.651 3.616 -2.901 1.00 94.12 84 ARG A CA 1
ATOM 654 C C . ARG A 1 84 ? -9.598 3.691 -4.003 1.00 94.12 84 ARG A C 1
ATOM 656 O O . ARG A 1 84 ? -9.604 4.638 -4.781 1.00 94.12 84 ARG A O 1
ATOM 663 N N . CYS A 1 85 ? -8.750 2.674 -4.076 1.00 93.06 85 CYS A N 1
ATOM 664 C CA . CYS A 1 85 ? -7.673 2.558 -5.048 1.00 93.06 85 CYS A CA 1
ATOM 665 C C . CYS A 1 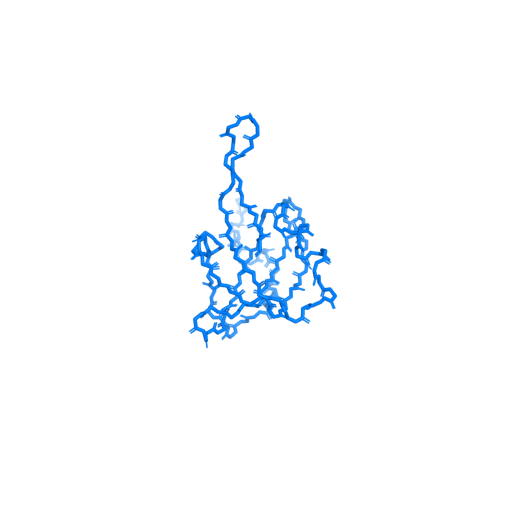85 ? -7.634 1.146 -5.637 1.00 93.06 85 CYS A C 1
ATOM 667 O O . CYS A 1 85 ? -8.133 0.181 -5.050 1.00 93.06 85 CYS A O 1
ATOM 669 N N . LYS A 1 86 ? -6.964 1.011 -6.773 1.00 94.12 86 LYS A N 1
ATOM 670 C CA . LYS A 1 86 ? -6.602 -0.258 -7.386 1.00 94.12 86 LYS A CA 1
ATOM 671 C C . LYS A 1 86 ? -5.097 -0.310 -7.570 1.00 94.12 86 LYS A C 1
ATOM 673 O O . LYS A 1 86 ? -4.506 0.611 -8.130 1.00 94.12 86 LYS A O 1
ATOM 678 N N . MET A 1 87 ? -4.464 -1.403 -7.147 1.00 93.00 87 MET A N 1
ATOM 679 C CA . MET A 1 87 ? -3.054 -1.586 -7.476 1.00 93.00 87 MET A CA 1
ATOM 680 C C . MET A 1 87 ? -2.913 -2.180 -8.868 1.00 93.00 87 MET A C 1
ATOM 682 O O . MET A 1 87 ? -3.469 -3.237 -9.170 1.00 93.00 87 MET A O 1
ATOM 686 N N . VAL A 1 88 ? -2.133 -1.511 -9.705 1.00 92.88 88 VAL A N 1
ATOM 687 C CA . VAL A 1 88 ? -1.944 -1.896 -11.100 1.00 92.88 88 VAL A CA 1
ATOM 688 C C . VAL A 1 88 ? -0.476 -2.097 -11.427 1.00 92.88 88 VAL A C 1
ATOM 690 O O . VAL A 1 88 ? 0.417 -1.438 -10.891 1.00 92.88 88 VAL A O 1
ATOM 693 N N . GLU A 1 89 ? -0.237 -3.035 -12.334 1.00 91.69 89 GLU A N 1
ATOM 694 C CA . GLU A 1 89 ? 1.064 -3.249 -12.945 1.00 91.69 89 GLU A CA 1
ATOM 695 C C . GLU A 1 89 ? 1.180 -2.368 -14.195 1.00 91.69 89 GLU A C 1
ATOM 697 O O . GLU A 1 89 ? 0.350 -2.441 -15.102 1.00 91.69 89 GLU A O 1
ATOM 702 N N . LYS A 1 90 ? 2.220 -1.535 -14.258 1.00 90.19 90 LYS A N 1
ATOM 703 C CA . LYS A 1 90 ? 2.536 -0.683 -15.407 1.00 90.19 90 LYS A CA 1
ATOM 704 C C . LYS A 1 90 ? 3.908 -1.030 -15.969 1.00 90.19 90 LYS A C 1
ATOM 706 O O . LYS A 1 90 ? 4.796 -1.508 -15.266 1.00 90.19 90 LYS A O 1
ATOM 711 N N . LYS A 1 91 ? 4.098 -0.760 -17.261 1.00 91.00 91 LYS A N 1
ATOM 712 C CA . LYS A 1 91 ? 5.394 -0.881 -17.941 1.00 91.00 91 LYS A CA 1
ATOM 713 C C . LYS A 1 91 ? 5.955 0.501 -18.236 1.00 91.00 91 LYS A C 1
ATOM 715 O O . LYS A 1 91 ? 5.269 1.352 -18.796 1.00 91.00 91 LYS A O 1
ATOM 720 N N . SER A 1 92 ? 7.208 0.725 -17.856 1.00 89.19 92 SER A N 1
ATOM 721 C CA . SER A 1 92 ? 7.935 1.946 -18.183 1.00 89.19 92 SER A CA 1
ATOM 722 C C . SER A 1 92 ? 8.269 1.999 -19.677 1.00 89.19 92 SER A C 1
ATOM 724 O O . SER A 1 92 ? 8.226 0.985 -20.378 1.00 89.19 92 SER A O 1
ATOM 726 N N . LYS A 1 93 ? 8.680 3.179 -20.161 1.00 85.50 93 LYS A N 1
ATOM 727 C CA . LYS A 1 93 ? 9.160 3.362 -21.544 1.00 85.50 93 LYS A CA 1
ATOM 728 C C . LYS A 1 93 ? 10.371 2.481 -21.886 1.00 85.50 93 LYS A C 1
ATOM 730 O O . LYS A 1 93 ? 10.581 2.167 -23.049 1.00 85.50 93 LYS A O 1
ATOM 735 N N . GLU A 1 94 ? 11.136 2.062 -20.879 1.00 88.38 94 GLU A N 1
ATOM 736 C CA . GLU A 1 94 ? 12.291 1.161 -21.005 1.00 88.38 94 GLU A CA 1
ATOM 737 C C . GLU A 1 94 ? 11.906 -0.327 -20.856 1.00 88.38 94 GLU A C 1
ATOM 739 O O . GLU A 1 94 ? 12.776 -1.188 -20.752 1.00 88.38 94 GLU A O 1
ATOM 744 N N . GLY A 1 95 ? 10.608 -0.649 -20.785 1.00 87.94 95 GLY A N 1
ATOM 745 C CA . GLY A 1 95 ? 10.104 -2.018 -20.643 1.00 87.94 95 GLY A CA 1
ATOM 746 C C . GLY A 1 95 ? 10.159 -2.587 -19.221 1.00 87.94 95 GLY A C 1
ATOM 747 O O . GLY A 1 95 ? 9.848 -3.761 -19.028 1.00 87.94 95 GLY A O 1
ATOM 748 N N . ARG A 1 96 ? 10.525 -1.783 -18.212 1.00 87.62 96 ARG A N 1
ATOM 749 C CA . ARG A 1 96 ? 10.565 -2.225 -16.808 1.00 87.62 96 ARG A CA 1
ATOM 750 C C . ARG A 1 96 ? 9.167 -2.224 -16.207 1.00 87.62 96 ARG A C 1
ATOM 752 O O . ARG A 1 96 ? 8.447 -1.234 -16.318 1.00 87.62 96 ARG A O 1
ATOM 759 N N . VAL A 1 97 ? 8.808 -3.312 -15.541 1.00 87.31 97 VAL A N 1
ATOM 760 C CA . VAL A 1 97 ? 7.546 -3.422 -14.808 1.00 87.31 97 VAL A CA 1
ATOM 761 C C . VAL A 1 97 ? 7.648 -2.670 -13.478 1.00 87.31 97 VAL A C 1
ATOM 763 O O . VAL A 1 97 ? 8.649 -2.794 -12.772 1.00 87.31 97 VAL A O 1
ATOM 766 N N . TYR A 1 98 ? 6.628 -1.883 -13.143 1.00 87.44 98 TYR A N 1
ATOM 767 C CA . TYR A 1 98 ? 6.490 -1.200 -11.859 1.00 87.44 98 TYR A CA 1
ATOM 768 C C . TYR A 1 98 ? 5.030 -1.194 -11.395 1.00 87.44 98 TYR A C 1
ATOM 770 O O . TYR A 1 98 ? 4.114 -1.352 -12.197 1.00 87.44 98 TYR A O 1
ATOM 778 N N . TYR A 1 99 ? 4.820 -0.996 -10.094 1.00 89.06 99 TYR A N 1
ATOM 779 C CA . TYR A 1 99 ? 3.487 -0.948 -9.492 1.00 89.06 99 TYR A CA 1
ATOM 780 C C . TYR A 1 99 ? 3.084 0.488 -9.166 1.00 89.06 99 TYR A C 1
ATOM 782 O O . TYR A 1 99 ? 3.915 1.266 -8.683 1.00 89.06 99 TYR A O 1
ATOM 790 N N . ASP A 1 100 ? 1.819 0.808 -9.418 1.00 91.06 100 ASP A N 1
ATOM 791 C CA . ASP A 1 100 ? 1.200 2.121 -9.210 1.00 91.06 100 ASP A CA 1
ATOM 792 C C . ASP A 1 100 ? -0.180 1.955 -8.545 1.00 91.06 100 ASP A C 1
ATOM 794 O O . ASP A 1 100 ? -0.739 0.852 -8.532 1.00 91.06 100 ASP A O 1
ATOM 798 N N . LEU A 1 101 ? -0.711 3.046 -7.994 1.00 91.25 101 LEU A N 1
ATOM 799 C CA . LEU A 1 101 ? -2.078 3.131 -7.478 1.00 91.25 101 LEU A CA 1
ATOM 800 C C . LEU A 1 101 ? -2.924 3.977 -8.433 1.00 91.25 101 LEU A C 1
ATOM 802 O O . LEU A 1 101 ? -2.520 5.088 -8.786 1.00 91.25 101 LEU A O 1
ATOM 806 N N . GLU A 1 102 ? -4.075 3.442 -8.837 1.00 89.38 102 GLU A N 1
ATOM 807 C CA . GLU A 1 102 ? -5.101 4.122 -9.645 1.00 89.38 102 GLU A CA 1
ATOM 808 C C . GLU A 1 102 ? -6.416 4.289 -8.890 1.00 89.38 102 GLU A C 1
ATOM 810 O O . GLU A 1 102 ? -6.731 3.413 -8.051 1.00 89.38 102 GLU A O 1
#

Secondary structure (DSSP, 8-state):
------HHHHSPPP--S-TTSEE--GGGGBT-EEEEEEEEEEEETTEEEEEEEEEETTEEEEEEE--HHHHHHHHHHGGG-SEEEEEEEEE-TTS-EEEEE-

Foldseek 3Di:
DDDDDDPVVVDDDDPDPCPPFAEDEVVVQEQFKKWFAAWDWDADPVGIKIWTFIQGPNGTHIYIGPAPQAVVVCVVCRVVPRDIWGWYWDADPVRDIDIHID

Sequence (102 aa):
MGDIKNIKDVLPERKELYPDKDRVESSALIGKEFVIKEATELDGQHGKFNVALLEVDGKEVSTAFGSKVVNARIEEIRKDLPVRCKMVEKKSKEGRVYYDLE

Radius of gyration: 16.14 Å; chains: 1; bounding box: 50×31×44 Å